Protein AF-A0A399Q3V5-F1 (afdb_monomer_lite)

Structure (mmCIF, N/CA/C/O backbone):
data_AF-A0A399Q3V5-F1
#
_entry.id   AF-A0A399Q3V5-F1
#
loop_
_atom_site.group_PDB
_atom_site.id
_atom_site.type_symbol
_atom_site.label_atom_id
_atom_site.label_alt_id
_atom_site.label_comp_id
_atom_site.label_asym_id
_atom_site.label_entity_id
_atom_site.label_seq_id
_atom_site.pdbx_PDB_ins_code
_atom_site.Cartn_x
_atom_site.Cartn_y
_atom_site.Cartn_z
_atom_site.occupancy
_atom_site.B_iso_or_equiv
_atom_site.auth_seq_id
_atom_site.auth_comp_id
_atom_site.auth_asym_id
_atom_site.auth_atom_id
_atom_site.pdbx_PDB_model_num
ATOM 1 N N . MET A 1 1 ? -22.382 -2.111 23.381 1.00 80.12 1 MET A N 1
ATOM 2 C CA . MET A 1 1 ? -21.589 -3.084 22.597 1.00 80.12 1 MET A CA 1
ATOM 3 C C . MET A 1 1 ? -20.772 -2.298 21.588 1.00 80.12 1 MET A C 1
ATOM 5 O O . MET A 1 1 ? -21.373 -1.554 20.825 1.00 80.12 1 MET A O 1
ATOM 9 N N . THR A 1 2 ? -19.444 -2.411 21.604 1.00 93.38 2 THR A N 1
ATOM 10 C CA . THR A 1 2 ? -18.563 -1.666 20.684 1.00 93.38 2 THR A CA 1
ATOM 11 C C . THR A 1 2 ? -18.009 -2.619 19.631 1.00 93.38 2 THR A C 1
ATOM 13 O O . THR A 1 2 ? -17.507 -3.684 19.983 1.00 93.38 2 THR A O 1
ATOM 16 N N . ARG A 1 3 ? -18.102 -2.253 18.346 1.00 95.56 3 ARG A N 1
ATOM 17 C CA . ARG A 1 3 ? -17.572 -3.033 17.218 1.00 95.56 3 ARG A CA 1
ATOM 18 C C . ARG A 1 3 ? -16.442 -2.260 16.550 1.00 95.56 3 ARG A C 1
ATOM 20 O O . ARG A 1 3 ? -16.615 -1.092 16.222 1.00 95.56 3 ARG A O 1
ATOM 27 N N . ILE A 1 4 ? -15.316 -2.931 16.330 1.00 97.00 4 ILE A N 1
ATOM 28 C CA . ILE A 1 4 ? -14.149 -2.384 15.631 1.00 97.00 4 ILE A CA 1
ATOM 29 C C . ILE A 1 4 ? -13.962 -3.165 14.331 1.00 97.00 4 ILE A C 1
ATOM 31 O O . ILE A 1 4 ? -14.128 -4.385 14.309 1.00 97.00 4 ILE A O 1
ATOM 35 N N . VAL A 1 5 ? -13.630 -2.456 13.252 1.00 96.31 5 VAL A N 1
ATOM 36 C CA . VAL A 1 5 ? -13.305 -3.034 11.944 1.00 96.31 5 VAL A CA 1
ATOM 37 C C . VAL A 1 5 ? -11.960 -2.472 11.498 1.00 96.31 5 VAL A C 1
ATOM 39 O O . VAL A 1 5 ? -11.739 -1.267 11.574 1.00 96.31 5 VAL A O 1
ATOM 42 N N . LEU A 1 6 ? -11.069 -3.354 11.044 1.00 97.31 6 LEU A N 1
ATOM 43 C CA . LEU A 1 6 ? -9.769 -3.003 10.479 1.00 97.31 6 LEU A CA 1
ATOM 44 C C . LEU A 1 6 ? -9.784 -3.351 8.992 1.00 97.31 6 LEU A C 1
ATOM 46 O O . LEU A 1 6 ? -10.107 -4.481 8.628 1.00 97.31 6 LEU A O 1
ATOM 50 N N . VAL A 1 7 ? -9.433 -2.387 8.145 1.00 96.12 7 VAL A N 1
ATOM 51 C CA . VAL A 1 7 ? -9.382 -2.553 6.689 1.00 96.12 7 VAL A CA 1
ATOM 52 C C . VAL A 1 7 ? -8.029 -2.061 6.196 1.00 96.12 7 VAL A C 1
ATOM 54 O O . VAL A 1 7 ? -7.516 -1.046 6.666 1.00 96.12 7 VAL A O 1
ATOM 57 N N . ARG A 1 8 ? -7.433 -2.800 5.261 1.00 95.69 8 ARG A N 1
ATOM 58 C CA . ARG A 1 8 ? -6.213 -2.383 4.568 1.00 95.69 8 ARG A CA 1
ATOM 59 C C . ARG A 1 8 ? -6.585 -1.496 3.379 1.00 95.69 8 ARG A C 1
ATOM 61 O O . ARG A 1 8 ? -7.578 -1.763 2.714 1.00 95.69 8 ARG A O 1
ATOM 68 N N . HIS A 1 9 ? -5.765 -0.488 3.093 1.00 95.31 9 HIS A N 1
ATOM 69 C CA . HIS A 1 9 ? -5.910 0.335 1.890 1.00 95.31 9 HIS A CA 1
ATOM 70 C C . HIS A 1 9 ? -5.857 -0.502 0.594 1.00 95.31 9 HIS A C 1
ATOM 72 O O . HIS A 1 9 ? -5.340 -1.625 0.578 1.00 95.31 9 HIS A O 1
ATOM 78 N N . GLY A 1 10 ? -6.363 0.073 -0.499 1.00 97.50 10 GLY A N 1
ATOM 79 C CA . GLY A 1 10 ? -6.357 -0.554 -1.821 1.00 97.50 10 GLY A CA 1
ATOM 80 C C . GLY A 1 10 ? -4.952 -0.780 -2.392 1.00 97.50 10 GLY A C 1
ATOM 81 O O . GLY A 1 10 ? -3.955 -0.233 -1.916 1.00 97.50 10 GLY A O 1
ATOM 82 N N . ARG A 1 11 ? -4.869 -1.589 -3.447 1.00 98.06 11 ARG A N 1
ATOM 83 C CA . ARG A 1 11 ? -3.613 -1.937 -4.120 1.00 98.06 11 ARG A CA 1
ATOM 84 C C . ARG A 1 11 ? -2.916 -0.723 -4.750 1.00 98.06 11 ARG A C 1
ATOM 86 O O . ARG A 1 11 ? -3.542 0.126 -5.377 1.00 98.06 11 ARG A O 1
ATOM 93 N N . THR A 1 12 ? -1.593 -0.696 -4.661 1.00 98.25 12 THR A N 1
ATOM 94 C CA . THR A 1 12 ? -0.722 0.190 -5.442 1.00 98.25 12 THR A CA 1
ATOM 95 C C . THR A 1 12 ? 0.214 -0.629 -6.330 1.00 98.25 12 THR A C 1
ATOM 97 O O . THR A 1 12 ? 0.415 -1.829 -6.104 1.00 98.25 12 THR A O 1
ATOM 100 N N . ALA A 1 13 ? 0.869 0.026 -7.291 1.00 97.12 13 ALA A N 1
ATOM 101 C CA . ALA A 1 13 ? 1.871 -0.610 -8.150 1.00 97.12 13 ALA A CA 1
ATOM 102 C C . ALA A 1 13 ? 2.980 -1.323 -7.346 1.00 97.12 13 ALA A C 1
ATOM 104 O O . ALA A 1 13 ? 3.386 -2.435 -7.677 1.00 97.12 13 ALA A O 1
ATOM 105 N N . TRP A 1 14 ? 3.406 -0.750 -6.215 1.00 97.75 14 TRP A N 1
ATOM 106 C CA . TRP A 1 14 ? 4.457 -1.343 -5.379 1.00 97.75 14 TRP A CA 1
ATOM 107 C C . TRP A 1 14 ? 4.014 -2.626 -4.672 1.00 97.75 14 TRP A C 1
ATOM 109 O 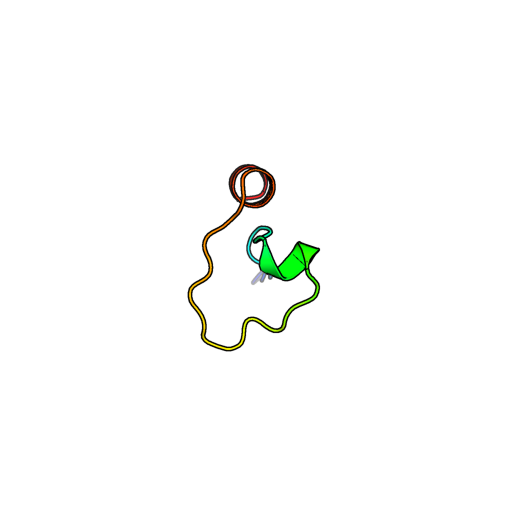O . TRP A 1 14 ? 4.853 -3.469 -4.358 1.00 97.75 14 TRP A O 1
ATOM 119 N N . ASN A 1 15 ? 2.708 -2.823 -4.449 1.00 96.56 15 ASN A N 1
ATOM 120 C CA . ASN A 1 15 ? 2.215 -4.109 -3.953 1.00 96.56 15 ASN A CA 1
ATOM 121 C C . ASN A 1 15 ? 2.412 -5.217 -4.995 1.00 96.56 15 ASN A C 1
ATOM 123 O O . ASN A 1 15 ? 2.786 -6.328 -4.623 1.00 96.56 15 ASN A O 1
ATOM 127 N N . VAL A 1 16 ? 2.200 -4.908 -6.280 1.00 96.94 16 VAL A N 1
ATOM 128 C CA . VAL A 1 16 ? 2.405 -5.845 -7.399 1.00 96.94 16 VAL A CA 1
ATOM 129 C C . VAL A 1 16 ? 3.890 -6.166 -7.561 1.00 96.94 16 VAL A C 1
ATOM 131 O O . VAL A 1 16 ? 4.265 -7.331 -7.663 1.00 96.94 16 VAL A O 1
ATOM 134 N N . GLU A 1 17 ? 4.742 -5.145 -7.487 1.00 97.69 17 GLU A N 1
ATOM 135 C CA . GLU A 1 17 ? 6.202 -5.272 -7.583 1.00 97.69 17 GLU A CA 1
ATOM 136 C C . GLU A 1 17 ? 6.855 -5.878 -6.328 1.00 97.69 17 GLU A C 1
ATOM 138 O O . GLU A 1 17 ? 8.067 -6.082 -6.300 1.00 97.69 17 GLU A O 1
ATOM 143 N N . ARG A 1 18 ? 6.068 -6.157 -5.278 1.00 96.44 18 ARG A N 1
ATOM 144 C CA . ARG A 1 18 ? 6.539 -6.640 -3.967 1.00 96.44 18 ARG A CA 1
ATOM 145 C C . ARG A 1 18 ? 7.617 -5.740 -3.348 1.00 96.44 18 ARG A C 1
ATOM 147 O O . ARG A 1 18 ? 8.541 -6.219 -2.694 1.00 96.44 18 ARG A O 1
ATOM 154 N N . ARG A 1 19 ? 7.480 -4.426 -3.535 1.00 97.69 19 ARG A N 1
ATOM 155 C CA . ARG A 1 19 ? 8.364 -3.409 -2.957 1.00 97.69 19 ARG A CA 1
ATOM 156 C C . ARG A 1 19 ? 7.837 -2.919 -1.613 1.00 97.69 19 ARG A C 1
ATOM 158 O O . ARG A 1 19 ? 6.630 -2.790 -1.404 1.00 97.69 19 ARG A O 1
ATOM 165 N N . VAL A 1 20 ? 8.760 -2.618 -0.704 1.00 96.12 20 VAL A N 1
ATOM 166 C CA . VAL A 1 20 ? 8.442 -2.003 0.589 1.00 96.12 20 VAL A CA 1
ATOM 167 C C . VAL A 1 20 ? 8.094 -0.535 0.360 1.00 96.12 20 VAL A C 1
ATOM 169 O O . VAL A 1 20 ? 8.917 0.200 -0.167 1.00 96.12 20 VAL A O 1
ATOM 172 N N . GLN A 1 21 ? 6.892 -0.115 0.763 1.00 96.44 21 GLN A N 1
ATOM 173 C CA . GLN A 1 21 ? 6.430 1.276 0.633 1.00 96.44 21 GLN A CA 1
ATOM 174 C C . GLN A 1 21 ? 6.986 2.194 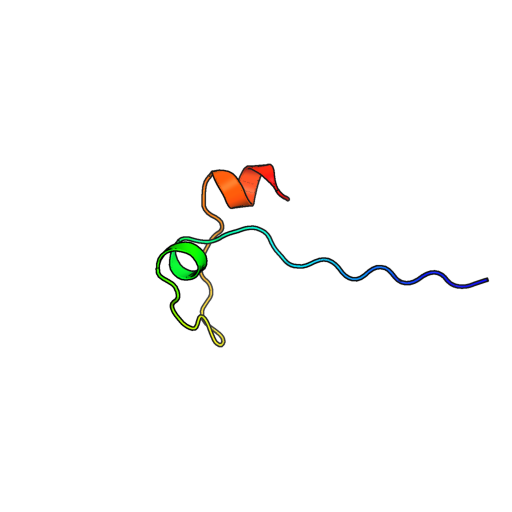1.728 1.00 96.44 21 GLN A C 1
ATOM 176 O O 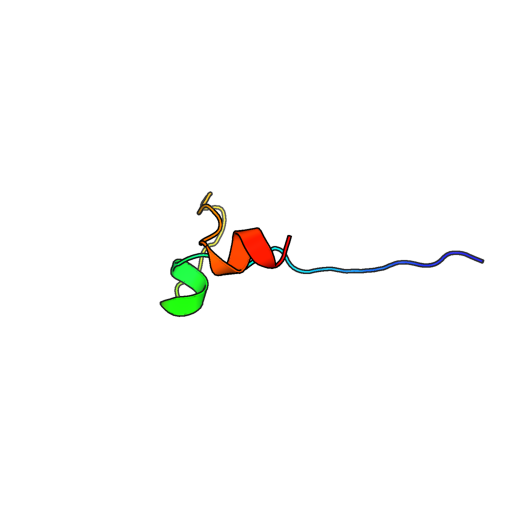. GLN A 1 21 ? 7.285 3.351 1.461 1.00 96.44 21 GLN A O 1
ATOM 181 N N . GLY A 1 22 ? 7.151 1.693 2.957 1.00 95.56 22 GLY A N 1
ATOM 182 C CA . GLY A 1 22 ? 7.574 2.526 4.085 1.00 95.56 22 GLY A CA 1
ATOM 183 C C . GLY A 1 22 ? 6.643 3.729 4.270 1.00 95.56 22 GLY A C 1
ATOM 184 O O . GLY A 1 22 ? 5.426 3.570 4.267 1.00 95.56 22 GLY A O 1
ATOM 185 N N . SER A 1 23 ? 7.224 4.922 4.396 1.00 96.44 23 SER A N 1
ATOM 186 C CA . SER A 1 23 ? 6.492 6.193 4.506 1.00 96.44 23 SER A CA 1
ATOM 187 C C . SER A 1 23 ? 6.285 6.897 3.156 1.00 96.44 23 SER A C 1
ATOM 189 O O . SER A 1 23 ? 6.005 8.094 3.132 1.00 96.44 23 SER A O 1
ATOM 191 N N . SER A 1 24 ? 6.490 6.204 2.032 1.00 96.81 24 SER A N 1
ATOM 192 C CA . SER A 1 24 ? 6.282 6.773 0.698 1.00 96.81 24 SER A CA 1
ATOM 193 C C . SER A 1 24 ? 4.797 6.897 0.364 1.00 96.81 24 SER A C 1
ATOM 195 O O . SER A 1 24 ? 4.014 5.985 0.626 1.00 96.81 24 SER A O 1
ATOM 197 N N . ASP A 1 25 ? 4.429 7.999 -0.285 1.00 96.06 25 ASP A N 1
ATOM 198 C CA . ASP A 1 25 ? 3.064 8.258 -0.745 1.00 96.06 25 ASP A CA 1
ATOM 199 C C . ASP A 1 25 ? 2.865 7.731 -2.174 1.00 96.06 25 ASP A C 1
ATOM 201 O O . ASP A 1 25 ? 3.076 8.433 -3.164 1.00 96.06 25 ASP A O 1
ATOM 205 N N . ILE A 1 26 ? 2.553 6.437 -2.286 1.00 97.19 26 ILE A N 1
ATOM 206 C CA . ILE A 1 26 ? 2.328 5.776 -3.576 1.00 97.19 26 ILE A CA 1
ATOM 207 C C . ILE A 1 26 ? 0.820 5.722 -3.849 1.00 97.19 26 ILE A C 1
ATOM 209 O O . ILE A 1 26 ? 0.095 5.098 -3.070 1.00 97.19 26 ILE A O 1
ATOM 213 N N . PRO A 1 27 ? 0.331 6.295 -4.963 1.00 97.31 27 PRO A N 1
ATOM 214 C CA . PRO A 1 27 ? -1.095 6.304 -5.261 1.00 97.31 27 PRO 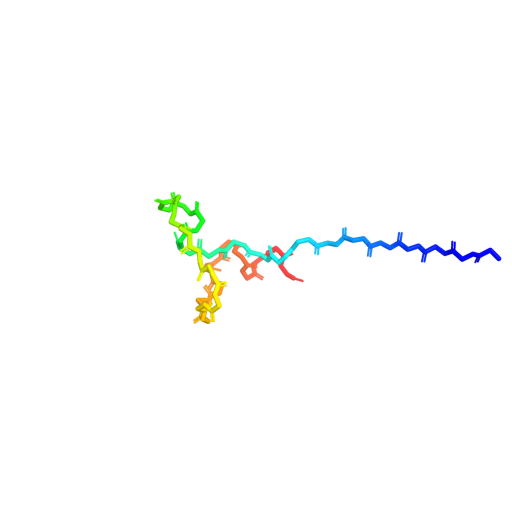A CA 1
ATOM 215 C C . PRO A 1 27 ? -1.637 4.893 -5.536 1.00 97.31 27 PRO A C 1
ATOM 217 O O . PRO A 1 27 ? -0.911 3.987 -5.962 1.00 97.31 27 PRO A O 1
ATOM 220 N N . LEU A 1 28 ? -2.948 4.725 -5.337 1.00 98.00 28 LEU A N 1
ATOM 221 C CA . LEU A 1 28 ? -3.667 3.510 -5.726 1.00 98.00 28 LEU A CA 1
ATOM 222 C C . LEU A 1 28 ? -3.576 3.289 -7.239 1.00 98.00 28 LEU A C 1
ATOM 224 O O . LEU A 1 28 ? -3.647 4.242 -8.019 1.00 98.00 28 LEU A O 1
ATOM 228 N N . ASP A 1 29 ? -3.471 2.029 -7.656 1.00 97.31 29 ASP A N 1
ATOM 229 C CA . ASP A 1 29 ? -3.630 1.664 -9.066 1.00 97.31 29 ASP A CA 1
ATOM 230 C C . ASP A 1 29 ? -5.120 1.518 -9.439 1.00 97.31 29 ASP A C 1
ATOM 232 O O . ASP A 1 29 ? -5.996 1.733 -8.601 1.00 97.31 29 ASP A O 1
ATOM 236 N N . ASP A 1 30 ? -5.437 1.178 -10.693 1.00 98.00 30 ASP A N 1
ATOM 237 C CA . ASP A 1 30 ? -6.834 0.995 -11.128 1.00 98.00 30 ASP A CA 1
ATOM 238 C C . ASP A 1 30 ? -7.591 -0.038 -10.282 1.00 98.00 30 ASP A C 1
ATOM 240 O O . ASP A 1 30 ? -8.760 0.154 -9.951 1.00 98.00 30 ASP A O 1
ATOM 244 N N . THR A 1 31 ? -6.923 -1.123 -9.884 1.00 97.81 31 THR A N 1
ATOM 245 C CA . THR A 1 31 ? -7.526 -2.133 -9.009 1.00 97.81 31 THR A CA 1
ATOM 246 C C . THR A 1 31 ? -7.688 -1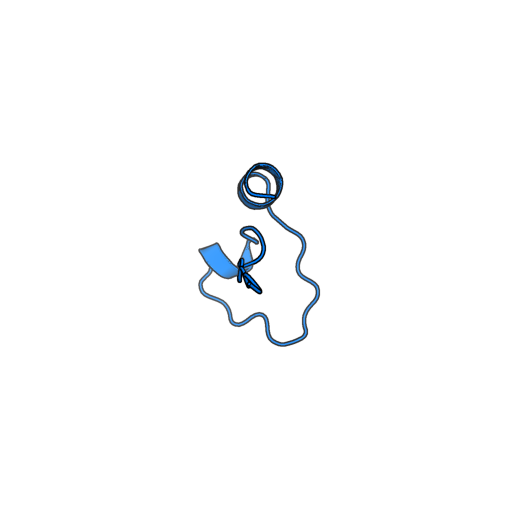.602 -7.591 1.00 97.81 31 THR A C 1
ATOM 248 O O . THR A 1 31 ? -8.721 -1.845 -6.980 1.00 97.81 31 THR A O 1
ATOM 251 N N . GLY A 1 32 ? -6.715 -0.857 -7.068 1.00 97.50 32 GLY A N 1
ATOM 252 C CA . GLY A 1 32 ? -6.816 -0.217 -5.763 1.00 97.50 32 GLY A CA 1
ATOM 253 C C . GLY A 1 32 ? -7.944 0.802 -5.692 1.00 97.50 32 GLY A C 1
ATOM 254 O O . GLY A 1 32 ? -8.654 0.839 -4.694 1.00 97.50 32 GLY A O 1
ATOM 255 N N . ARG A 1 33 ? -8.164 1.572 -6.763 1.00 97.31 33 ARG A N 1
ATOM 256 C CA . ARG A 1 33 ? -9.297 2.500 -6.874 1.00 97.31 33 ARG A CA 1
ATOM 257 C C . ARG A 1 33 ? -10.647 1.789 -6.862 1.00 97.31 33 ARG A C 1
ATOM 259 O O . ARG A 1 33 ? -11.585 2.330 -6.304 1.00 97.31 33 ARG A O 1
ATOM 266 N N . ALA A 1 34 ? -10.742 0.596 -7.448 1.00 97.50 34 ALA A N 1
ATOM 267 C CA . ALA A 1 34 ? -11.963 -0.211 -7.417 1.00 97.50 34 ALA A CA 1
ATOM 268 C C . ALA A 1 34 ? -12.185 -0.952 -6.080 1.00 97.50 34 ALA A C 1
ATOM 270 O O . ALA A 1 34 ? -13.278 -1.455 -5.835 1.00 97.50 34 ALA A O 1
ATOM 271 N N . GLN A 1 35 ? -11.147 -1.080 -5.246 1.00 96.00 35 GLN A N 1
ATOM 272 C CA . GLN A 1 35 ? -11.211 -1.723 -3.926 1.00 96.00 35 GLN A CA 1
ATOM 273 C C . GLN A 1 35 ? -11.610 -0.765 -2.799 1.00 96.00 35 GLN A C 1
ATOM 275 O O . GLN A 1 35 ? -12.028 -1.237 -1.741 1.00 96.00 35 GLN A O 1
ATOM 280 N N . ALA A 1 36 ? -11.390 0.534 -3.004 1.00 89.06 36 ALA A N 1
ATOM 281 C CA . ALA A 1 36 ? -11.720 1.598 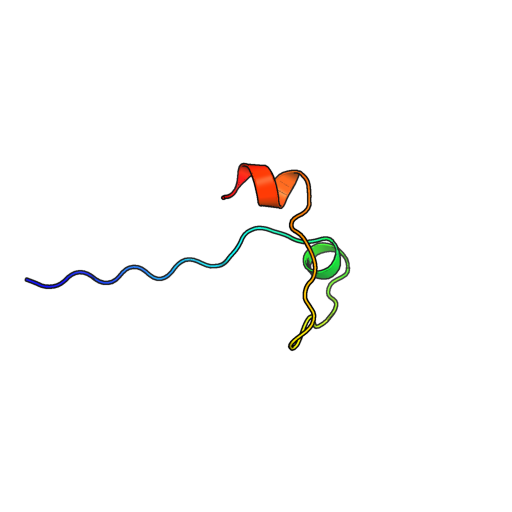-2.061 1.00 89.06 36 ALA A CA 1
ATOM 282 C C . ALA A 1 36 ? -13.185 2.022 -2.213 1.00 89.06 36 ALA A C 1
ATOM 284 O O . ALA A 1 36 ? -13.810 2.281 -1.161 1.00 89.06 36 ALA A O 1
#

Foldseek 3Di:
DDDDDDDDQFDFPCVVVVHDCPPPDTDHDPRRVVVD

pLDDT: mean 96.14, std 3.15, range [80.12, 98.25]

Radius of gyration: 12.46 Å; chains: 1; bounding box: 30×15×34 Å

Sequence (36 aa):
MTRIVLVRHGRTAWNVERRVQGSSDIPLDDTGRAQA

InterPro domains:
  IPR013078 Histidine phosphatase superfamily, clade-1 [PF00300] (4-36)
  IPR013078 Histidine phosphatase superfamily, clade-1 [cd07067] (3-36)
  IPR029033 Histidine phosphatase superfamily [G3DSA:3.40.50.1240] (1-36)
  IPR029033 Histidine phosphatase superfamily [SSF53254] (1-36)

Organism: NCBI:txid31963

Secondary structure (DSSP, 8-state):
-------PPPPBHHHHTT---TT--PPB-HHHHHH-